Protein AF-A0A349F937-F1 (afdb_monomer)

Radius of gyration: 24.44 Å; Cα contacts (8 Å, |Δi|>4): 95; chains: 1; bounding box: 44×31×71 Å

Sequence (105 aa):
CKIEHASVRHTLSEDEHHDHDHHADDSHHHQAEHDENHHEHEQHSNHGEFTIEYHYQCADLAKLEQIDTQWFKLFSATEKIRINLLTDTKQTALELHQPQSKIAL

Foldseek 3Di:
DAWPDKDKDKPPDDPPPPDPDDDDDDDDDDDDDDDDDDPPPVPPVVVMDMDMDIDDDDPDCVPQFKDFACCCVVVVVDQKDWDFDDDPVDTDIDIDGPPDGMDGD

Mean predicted aligned error: 13.09 Å

Nearest PDB structures (foldseek):
  8ezw-assembly2_B  TM=8.230E-01  e=1.636E-03  Vibrio cholerae O1 biovar El Tor str. N16961
  8ezw-assembly4_D  TM=8.185E-01  e=1.434E-03  Vibrio cholerae O1 biovar El Tor str. N16961
  8ezw-assembly6_F  TM=8.227E-01  e=2.129E-03  Vibrio cholerae O1 biovar El Tor str. N16961
  7ahw-assembly1_AAA  TM=7.240E-01  e=4.132E-02  Pseudomonas aeruginosa PAO1
  7ylb-assembly4_L  TM=3.484E-01  e=6.186E+00  Homo sapiens

Solvent-accessible surface area (backbone atoms only — not comparable to full-atom values): 7412 Å² total; per-residue (Å²): 111,44,78,78,44,77,52,77,47,64,68,61,76,76,86,73,81,78,77,84,80,86,77,88,82,90,87,83,91,79,86,90,78,92,82,78,85,73,87,74,71,72,74,70,75,71,77,67,47,77,50,76,50,75,41,69,53,51,96,57,62,91,76,56,60,65,49,79,54,64,56,62,79,78,41,68,85,58,77,64,47,82,43,80,49,78,60,100,88,50,75,50,77,51,76,40,42,86,90,62,40,72,43,77,109

Secondary structure (DSSP, 8-state):
-EEEEEEEEE-SPP-----------------------------------EEEEEEEE-S-GGG--EEE--HHHH-TT---EEEEEE-SS-EEEEEE-TT--EEE-

pLDDT: mean 77.82, std 22.84, range [34.72, 98.0]

Structure (mmCIF, N/CA/C/O backbone):
data_AF-A0A349F937-F1
#
_entry.id   AF-A0A349F937-F1
#
loop_
_atom_site.group_PDB
_atom_site.id
_atom_site.type_symbol
_atom_site.label_atom_id
_atom_site.label_alt_id
_atom_site.label_comp_id
_atom_site.label_asym_id
_atom_site.label_entity_id
_atom_site.label_seq_id
_atom_site.pdbx_PDB_ins_code
_atom_site.Cartn_x
_atom_site.Cartn_y
_atom_site.Cartn_z
_atom_site.occupancy
_atom_site.B_iso_or_equiv
_atom_site.auth_seq_id
_atom_site.auth_comp_id
_atom_site.auth_asym_id
_atom_site.auth_atom_id
_atom_site.pdbx_PDB_model_num
ATOM 1 N N . CYS A 1 1 ? -10.140 -6.348 5.580 1.00 93.25 1 CYS A N 1
ATOM 2 C CA . CYS A 1 1 ? -10.615 -5.179 4.814 1.00 93.25 1 CYS A CA 1
ATOM 3 C C . CYS A 1 1 ? -11.139 -5.648 3.467 1.00 93.25 1 CYS A C 1
ATOM 5 O O . CYS A 1 1 ? -10.769 -6.738 3.044 1.00 93.25 1 CYS A O 1
ATOM 7 N N . LYS A 1 2 ? -12.013 -4.877 2.823 1.00 96.25 2 LYS A N 1
ATOM 8 C CA . LYS A 1 2 ? -12.531 -5.127 1.474 1.00 96.25 2 LYS A CA 1
ATOM 9 C C . LYS A 1 2 ? -12.190 -3.933 0.595 1.00 96.25 2 LYS A C 1
ATOM 11 O O . LYS A 1 2 ? -12.213 -2.813 1.087 1.00 96.25 2 LYS A O 1
ATOM 16 N N . ILE A 1 3 ? -11.851 -4.182 -0.661 1.00 96.25 3 ILE A N 1
ATOM 17 C CA . ILE A 1 3 ? -11.584 -3.111 -1.618 1.00 96.25 3 ILE A CA 1
ATOM 18 C C . ILE A 1 3 ? -12.908 -2.542 -2.133 1.00 96.25 3 ILE A C 1
ATOM 20 O O . ILE A 1 3 ? -13.803 -3.303 -2.497 1.00 96.25 3 ILE A O 1
ATOM 24 N N . GLU A 1 4 ? -13.031 -1.220 -2.131 1.00 97.88 4 GLU A N 1
ATOM 25 C CA . GLU A 1 4 ? -14.200 -0.496 -2.650 1.00 97.88 4 GLU A CA 1
ATOM 26 C C . GLU A 1 4 ? -13.869 0.279 -3.926 1.00 97.88 4 GLU A C 1
ATOM 28 O O . GLU A 1 4 ? -14.724 0.430 -4.796 1.00 97.88 4 GLU A O 1
ATOM 33 N N . HIS A 1 5 ? -12.617 0.723 -4.068 1.00 98.00 5 HIS A N 1
ATOM 34 C CA . HIS A 1 5 ? -12.124 1.401 -5.261 1.00 98.00 5 HIS A CA 1
ATOM 35 C C . HIS A 1 5 ? -10.729 0.902 -5.635 1.00 98.00 5 HIS A C 1
ATOM 37 O O . HIS A 1 5 ? -9.880 0.696 -4.764 1.00 98.00 5 HIS A O 1
ATOM 43 N N . ALA A 1 6 ? -10.508 0.747 -6.938 1.00 97.62 6 ALA A N 1
ATOM 44 C CA . ALA A 1 6 ? -9.206 0.514 -7.535 1.00 97.62 6 ALA A CA 1
ATOM 45 C C . ALA A 1 6 ? -9.134 1.266 -8.864 1.00 97.62 6 ALA A C 1
ATOM 47 O O . ALA A 1 6 ? -10.005 1.087 -9.719 1.00 97.62 6 ALA A O 1
ATOM 48 N N . SER A 1 7 ? -8.093 2.068 -9.055 1.00 97.56 7 SER A N 1
ATOM 49 C CA . SER A 1 7 ? -7.791 2.665 -10.352 1.00 97.56 7 SER A CA 1
ATOM 50 C C . SER A 1 7 ? -6.296 2.640 -10.632 1.00 97.56 7 SER A C 1
ATOM 52 O O . SER A 1 7 ? -5.466 2.600 -9.722 1.00 97.56 7 SER A O 1
ATOM 54 N N . VAL A 1 8 ? -5.963 2.607 -11.920 1.00 95.44 8 VAL A N 1
ATOM 55 C CA . VAL A 1 8 ? -4.588 2.592 -12.413 1.00 95.44 8 VAL A CA 1
ATOM 56 C C . VAL A 1 8 ? -4.478 3.624 -13.521 1.00 95.44 8 VAL A C 1
ATOM 58 O O . VAL A 1 8 ? -5.347 3.706 -14.388 1.00 95.44 8 VAL A O 1
ATOM 61 N N . ARG A 1 9 ? -3.410 4.414 -13.481 1.00 94.88 9 ARG A N 1
ATOM 62 C CA . ARG A 1 9 ? -3.006 5.338 -14.544 1.00 94.88 9 ARG A CA 1
ATOM 63 C C . ARG A 1 9 ? -1.522 5.144 -14.813 1.00 94.88 9 ARG A C 1
ATOM 65 O O . ARG A 1 9 ? -0.786 4.759 -13.905 1.00 94.88 9 ARG A O 1
ATOM 72 N N . HIS A 1 10 ? -1.083 5.413 -16.034 1.00 90.56 10 HIS A N 1
ATOM 73 C CA . HIS A 1 10 ? 0.324 5.304 -16.402 1.00 90.56 10 HIS A CA 1
ATOM 74 C C . HIS A 1 10 ? 0.750 6.415 -17.351 1.00 90.56 10 HIS A C 1
ATOM 76 O O . HIS A 1 10 ? -0.081 7.005 -18.036 1.00 90.56 10 HIS A O 1
ATOM 82 N N . THR A 1 11 ? 2.056 6.665 -17.400 1.00 88.50 11 THR A N 1
ATOM 83 C CA . THR A 1 11 ? 2.682 7.605 -18.343 1.00 88.50 11 THR A CA 1
ATOM 84 C C . THR A 1 11 ? 3.207 6.932 -19.611 1.00 88.50 11 THR A C 1
ATOM 86 O O . THR A 1 11 ? 3.812 7.598 -20.448 1.00 88.50 11 THR A O 1
ATOM 89 N N . LEU A 1 12 ? 3.004 5.617 -19.760 1.00 82.31 12 LEU A N 1
ATOM 90 C CA . LEU A 1 12 ? 3.332 4.914 -21.000 1.00 82.31 12 LEU A CA 1
ATOM 91 C C . LEU A 1 12 ? 2.490 5.507 -22.133 1.00 82.31 12 LEU A C 1
ATOM 93 O O . LEU A 1 12 ? 1.268 5.572 -21.992 1.00 82.31 12 LEU A O 1
ATOM 97 N N . SER A 1 13 ? 3.160 5.964 -23.192 1.00 69.88 13 SER A N 1
ATOM 98 C CA . SER A 1 13 ? 2.550 6.547 -24.385 1.00 69.88 13 SER A CA 1
ATOM 99 C C . SER A 1 13 ? 1.462 5.619 -24.920 1.00 69.88 13 SER A C 1
ATOM 101 O O . SER A 1 13 ? 1.690 4.417 -25.056 1.00 69.88 13 SER A O 1
ATOM 103 N N . GLU A 1 14 ? 0.291 6.163 -25.234 1.00 59.44 14 GLU A N 1
ATOM 104 C CA . GLU A 1 14 ? -0.633 5.492 -26.144 1.00 59.44 14 GLU A CA 1
ATOM 105 C C . GLU A 1 14 ? 0.005 5.583 -27.536 1.00 59.44 14 GLU A C 1
ATOM 107 O O . GLU A 1 14 ? 0.386 6.676 -27.954 1.00 59.44 14 GLU A O 1
ATOM 112 N N . ASP A 1 15 ? 0.216 4.449 -28.212 1.00 52.38 15 ASP A N 1
ATOM 113 C CA . ASP A 1 15 ? 0.684 4.426 -29.600 1.00 52.38 15 ASP A CA 1
ATOM 114 C C . ASP A 1 15 ? -0.330 5.193 -30.465 1.00 52.38 15 ASP A C 1
ATOM 116 O O . ASP A 1 15 ? -1.339 4.643 -30.915 1.00 52.38 15 ASP A O 1
ATOM 120 N N . GLU A 1 16 ? -0.090 6.486 -30.688 1.00 46.28 16 GLU A N 1
ATOM 121 C CA . GLU A 1 16 ? -0.747 7.210 -31.762 1.00 46.28 16 GLU A CA 1
ATOM 122 C C . GLU A 1 16 ? -0.259 6.583 -33.068 1.00 46.28 16 GLU A C 1
ATOM 124 O O . GLU A 1 16 ? 0.900 6.710 -33.464 1.00 46.28 16 GLU A O 1
ATOM 129 N N . HIS A 1 17 ? -1.152 5.837 -33.718 1.00 47.06 17 HIS A N 1
ATOM 130 C CA . HIS A 1 17 ? -0.989 5.372 -35.084 1.00 47.06 17 HIS A CA 1
ATOM 131 C C . HIS A 1 17 ? -0.699 6.577 -35.991 1.00 47.06 17 HIS A C 1
ATOM 133 O O . HIS A 1 17 ? -1.616 7.242 -36.470 1.00 47.06 17 HIS A O 1
ATOM 139 N N . HIS A 1 18 ? 0.580 6.866 -36.227 1.00 48.22 18 HIS A N 1
ATOM 140 C CA . HIS A 1 18 ? 1.000 7.794 -37.263 1.00 48.22 18 HIS A CA 1
ATOM 141 C C . HIS A 1 18 ? 0.690 7.162 -38.624 1.00 48.22 18 HIS A C 1
ATOM 143 O O . HIS A 1 18 ? 1.443 6.332 -39.135 1.00 48.22 18 HIS A O 1
ATOM 149 N N . ASP A 1 19 ? -0.457 7.540 -39.187 1.00 42.88 19 ASP A N 1
ATOM 150 C CA . ASP A 1 19 ? -0.785 7.356 -40.596 1.00 42.88 19 ASP A CA 1
ATOM 151 C C . ASP A 1 19 ? 0.351 7.958 -41.443 1.00 42.88 19 ASP A C 1
ATOM 153 O O . ASP A 1 19 ? 0.622 9.162 -41.405 1.00 42.88 19 ASP A O 1
ATOM 157 N N . HIS A 1 20 ? 1.060 7.102 -42.179 1.00 53.22 20 HIS A N 1
ATOM 158 C CA . HIS A 1 20 ? 2.053 7.509 -43.166 1.00 53.22 20 HIS A CA 1
ATOM 159 C C . HIS A 1 20 ? 1.337 8.090 -44.390 1.00 53.22 20 HIS A C 1
ATOM 161 O O . HIS A 1 20 ? 1.051 7.362 -45.343 1.00 53.22 20 HIS A O 1
ATOM 167 N N . ASP A 1 21 ? 1.075 9.397 -44.390 1.00 42.97 21 ASP A N 1
ATOM 168 C CA . ASP A 1 21 ? 0.644 10.083 -45.607 1.00 42.97 21 ASP A CA 1
ATOM 169 C C . ASP A 1 21 ? 1.864 10.441 -46.472 1.00 42.97 21 ASP A C 1
ATOM 171 O O . ASP A 1 21 ? 2.674 11.320 -46.162 1.00 42.97 21 ASP A O 1
ATOM 175 N N . HIS A 1 22 ? 2.028 9.678 -47.550 1.00 51.12 22 HIS A N 1
ATOM 176 C CA . HIS A 1 22 ? 3.006 9.914 -48.599 1.00 51.12 22 HIS A CA 1
ATOM 177 C C . HIS A 1 22 ? 2.540 11.067 -49.494 1.00 51.12 22 HIS A C 1
ATOM 179 O O . HIS A 1 22 ? 1.759 10.860 -50.423 1.00 51.12 22 HIS A O 1
ATOM 185 N N . HIS A 1 23 ? 3.132 12.248 -49.326 1.00 46.16 23 HIS A N 1
ATOM 186 C CA . HIS A 1 23 ? 3.114 13.268 -50.371 1.00 46.16 23 HIS A CA 1
ATOM 187 C C . HIS A 1 23 ? 4.527 13.574 -50.860 1.00 46.16 23 HIS A C 1
ATOM 189 O O . HIS A 1 23 ? 5.314 14.273 -50.228 1.00 46.16 23 HIS A O 1
ATOM 195 N N . ALA A 1 24 ? 4.824 12.981 -52.017 1.00 48.84 24 ALA A N 1
ATOM 196 C CA . ALA A 1 24 ? 5.892 13.386 -52.907 1.00 48.84 24 ALA A CA 1
ATOM 197 C C . ALA A 1 24 ? 5.559 14.758 -53.508 1.00 48.84 24 ALA A C 1
ATOM 199 O O . ALA A 1 24 ? 4.495 14.912 -54.106 1.00 48.84 24 ALA A O 1
ATOM 200 N N . ASP A 1 25 ? 6.485 15.707 -53.407 1.00 42.06 25 ASP A N 1
ATOM 201 C CA . ASP A 1 25 ? 6.657 16.725 -54.437 1.00 42.06 25 ASP A CA 1
ATOM 202 C C . ASP A 1 25 ? 8.143 17.056 -54.595 1.00 42.06 25 ASP A C 1
ATOM 204 O O . ASP A 1 25 ? 8.911 17.160 -53.638 1.00 42.06 25 ASP A O 1
ATOM 208 N N . ASP A 1 26 ? 8.522 17.103 -55.858 1.00 48.50 26 ASP A N 1
ATOM 209 C CA . ASP A 1 26 ? 9.852 17.158 -56.437 1.00 48.50 26 ASP A CA 1
ATOM 210 C C . ASP A 1 26 ? 10.273 18.625 -56.570 1.00 48.50 26 ASP A C 1
ATOM 212 O O . ASP A 1 26 ? 9.526 19.400 -57.163 1.00 48.50 26 ASP A O 1
ATOM 216 N N . SER A 1 27 ? 11.439 19.027 -56.042 1.00 43.38 27 SER A N 1
ATOM 217 C CA . SER A 1 27 ? 12.429 19.830 -56.792 1.00 43.38 27 SER A CA 1
ATOM 218 C C . SER A 1 27 ? 13.563 20.424 -55.935 1.00 43.38 27 SER A C 1
ATOM 220 O O . SER A 1 27 ? 13.366 20.935 -54.837 1.00 43.38 27 SER A O 1
ATOM 222 N N . HIS A 1 28 ? 14.748 20.432 -56.565 1.00 38.72 28 HIS A N 1
ATOM 223 C CA . HIS A 1 28 ? 15.991 21.175 -56.283 1.00 38.72 28 HIS A CA 1
ATOM 224 C C . HIS A 1 28 ? 17.181 20.408 -55.671 1.00 38.72 28 HIS A C 1
ATOM 226 O O . HIS A 1 28 ? 17.440 20.393 -54.473 1.00 38.72 28 HIS A O 1
ATOM 232 N N . HIS A 1 29 ? 17.993 19.876 -56.593 1.00 42.12 29 HIS A N 1
ATOM 233 C CA . HIS A 1 29 ? 19.415 19.570 -56.439 1.00 42.12 29 HIS A CA 1
ATOM 234 C C . HIS A 1 29 ? 20.238 20.781 -55.962 1.00 42.12 29 HIS A C 1
ATOM 236 O O . HIS A 1 29 ? 20.229 21.797 -56.650 1.00 42.12 29 HIS A O 1
ATOM 242 N N . HIS A 1 30 ? 21.081 20.602 -54.934 1.00 38.25 30 HIS A N 1
ATOM 243 C CA . HIS A 1 30 ? 22.459 21.116 -54.902 1.00 38.25 30 HIS A CA 1
ATOM 244 C C . HIS A 1 30 ? 23.383 20.202 -54.067 1.00 38.25 30 HIS A C 1
ATOM 246 O O . HIS A 1 30 ? 22.973 19.598 -53.085 1.00 38.25 30 HIS A O 1
ATOM 252 N N . GLN A 1 31 ? 24.613 20.087 -54.575 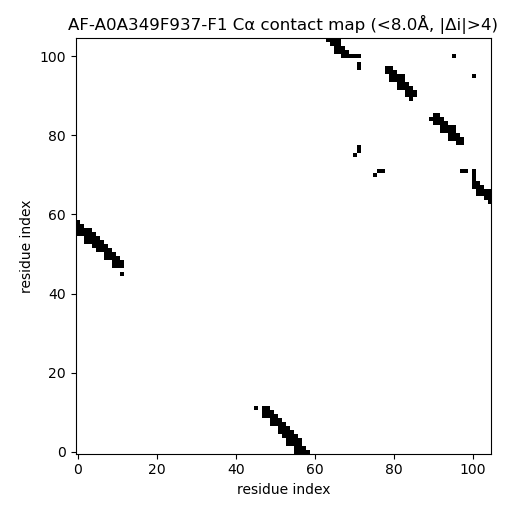1.00 38.25 31 GLN A N 1
ATOM 253 C CA . GLN A 1 31 ? 25.760 19.233 -54.246 1.00 38.25 31 GLN A CA 1
ATOM 254 C C . GLN A 1 31 ? 26.064 18.964 -52.754 1.00 38.25 31 GLN A C 1
ATOM 256 O O . GLN A 1 31 ? 25.893 19.823 -51.899 1.00 38.25 31 GLN A O 1
ATOM 261 N N . ALA A 1 32 ? 26.623 17.773 -52.524 1.00 45.00 32 ALA A N 1
ATOM 262 C CA . ALA A 1 32 ? 26.990 17.146 -51.259 1.00 45.00 32 ALA A CA 1
ATOM 263 C C . ALA A 1 32 ? 28.126 17.815 -50.468 1.00 45.00 32 ALA A C 1
ATOM 265 O O . ALA A 1 32 ? 29.155 18.146 -51.049 1.00 45.00 32 ALA A O 1
ATOM 266 N N . GLU A 1 33 ? 27.994 17.788 -49.138 1.00 34.72 3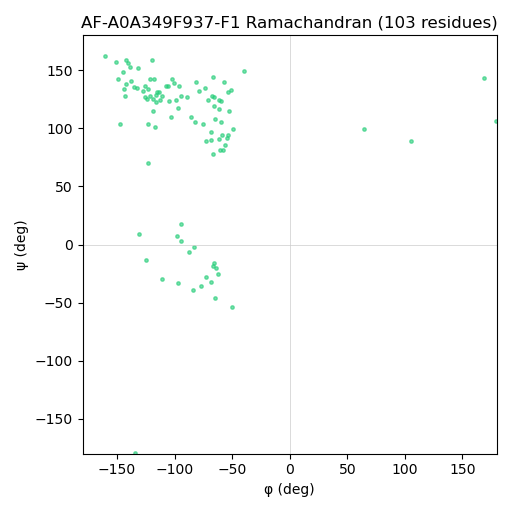3 GLU A N 1
ATOM 267 C CA . GLU A 1 33 ? 29.071 17.431 -48.207 1.00 34.72 33 GLU A CA 1
ATOM 268 C C . GLU A 1 33 ? 28.490 16.470 -47.154 1.00 34.72 33 GLU A C 1
ATOM 270 O O . GLU A 1 33 ? 27.355 16.636 -46.709 1.00 34.72 33 GLU A O 1
ATOM 275 N N . HIS A 1 34 ? 29.229 15.403 -46.845 1.00 43.50 34 HIS A N 1
ATOM 276 C CA . HIS A 1 34 ? 28.874 14.412 -45.833 1.00 43.50 34 HIS A CA 1
ATOM 277 C C . HIS A 1 34 ? 28.732 15.081 -44.460 1.00 43.50 34 HIS A C 1
ATOM 279 O O . HIS A 1 34 ? 29.719 15.613 -43.957 1.00 43.50 34 HIS A O 1
ATOM 285 N N . ASP A 1 35 ? 27.574 14.933 -43.816 1.00 36.66 35 ASP A N 1
ATOM 286 C CA . ASP A 1 35 ? 27.568 14.713 -42.372 1.00 36.66 35 ASP A CA 1
ATOM 287 C C . ASP A 1 35 ? 26.834 13.407 -42.082 1.00 36.66 35 ASP A C 1
ATOM 289 O O . ASP A 1 35 ? 25.624 13.238 -42.245 1.00 36.66 35 ASP A O 1
ATOM 293 N N . GLU A 1 36 ? 27.672 12.432 -41.796 1.00 41.94 36 GLU A N 1
ATOM 294 C CA . GLU A 1 36 ? 27.338 11.116 -41.327 1.00 41.94 36 GLU A CA 1
ATOM 295 C C . GLU A 1 36 ? 26.900 11.217 -39.867 1.00 41.94 36 GLU A C 1
ATOM 297 O O . GLU A 1 36 ? 27.618 11.771 -39.046 1.00 41.94 36 GLU A O 1
ATOM 302 N N . ASN A 1 37 ? 25.802 10.541 -39.533 1.00 39.97 37 ASN A N 1
ATOM 303 C CA . ASN A 1 37 ? 25.507 10.083 -38.178 1.00 39.97 37 ASN A CA 1
ATOM 304 C C . ASN A 1 37 ? 25.293 11.188 -37.131 1.00 39.97 37 ASN A C 1
ATOM 306 O O . ASN A 1 37 ? 26.203 11.622 -36.439 1.00 39.97 37 ASN A O 1
ATOM 310 N N . HIS A 1 38 ? 24.032 11.478 -36.853 1.00 40.56 38 HIS A N 1
ATOM 311 C CA . HIS A 1 38 ? 23.358 10.843 -35.723 1.00 40.56 38 HIS A CA 1
ATOM 312 C C . HIS A 1 38 ? 21.946 11.424 -35.675 1.00 40.56 38 HIS A C 1
ATOM 314 O O . HIS A 1 38 ? 21.726 12.544 -35.220 1.00 40.56 38 HIS A O 1
ATOM 320 N N . HIS A 1 39 ? 20.955 10.627 -36.079 1.00 42.81 39 HIS A N 1
ATOM 321 C CA . HIS A 1 39 ? 19.700 10.692 -35.349 1.00 42.81 39 HIS A CA 1
ATOM 322 C C . HIS A 1 39 ? 20.060 10.281 -33.923 1.00 42.81 39 HIS A C 1
ATOM 324 O O . HIS A 1 39 ? 20.087 9.096 -33.587 1.00 42.81 39 HIS A O 1
ATOM 330 N N . GLU A 1 40 ? 20.407 11.262 -33.092 1.00 41.19 40 GLU A N 1
ATOM 331 C CA . GLU A 1 40 ? 20.171 11.162 -31.668 1.00 41.19 40 GLU A CA 1
ATOM 332 C C . GLU A 1 40 ? 18.655 11.013 -31.541 1.00 41.19 40 GLU A C 1
ATOM 334 O O . GLU A 1 40 ? 17.903 11.951 -31.298 1.00 41.19 40 GLU A O 1
ATOM 339 N N . HIS A 1 41 ? 18.185 9.780 -31.740 1.00 45.56 41 HIS A N 1
ATOM 340 C CA . HIS A 1 41 ? 17.147 9.258 -30.890 1.00 45.56 41 HIS A CA 1
ATOM 341 C C . HIS A 1 41 ? 17.741 9.399 -29.497 1.00 45.56 41 HIS A C 1
ATOM 343 O O . HIS A 1 41 ? 18.416 8.490 -29.008 1.00 45.56 41 HIS A O 1
ATOM 349 N N . GLU A 1 42 ? 17.578 10.584 -28.901 1.00 40.38 42 GLU A N 1
ATOM 350 C CA . GLU A 1 42 ? 17.574 10.713 -27.467 1.00 40.38 42 GLU A CA 1
ATOM 351 C C . GLU A 1 42 ? 16.588 9.634 -27.045 1.00 40.38 42 GLU A C 1
ATOM 353 O O . GLU A 1 42 ? 15.372 9.752 -27.213 1.00 40.38 42 GLU A O 1
ATOM 358 N N . GLN A 1 43 ? 17.136 8.498 -26.623 1.00 46.28 43 GLN A N 1
ATOM 359 C CA . GLN A 1 43 ? 16.409 7.504 -25.881 1.00 46.28 43 GLN A CA 1
ATOM 360 C C . GLN A 1 43 ? 16.121 8.220 -24.572 1.00 46.28 43 GLN A C 1
ATOM 362 O O . GLN A 1 43 ? 16.814 8.034 -23.573 1.00 46.28 43 GLN A O 1
ATOM 367 N N . HIS A 1 44 ? 15.121 9.104 -24.602 1.00 50.34 44 HIS A N 1
ATOM 368 C CA . HIS A 1 44 ? 14.317 9.414 -23.448 1.00 50.34 44 HIS A CA 1
ATOM 369 C C . HIS A 1 44 ? 13.826 8.041 -23.033 1.00 50.34 44 HIS A C 1
ATOM 371 O O . HIS A 1 44 ? 12.862 7.509 -23.579 1.00 50.34 44 HIS A O 1
ATOM 377 N N . SER A 1 45 ? 14.597 7.408 -22.149 1.00 50.16 45 SER A N 1
ATOM 378 C CA . SER A 1 45 ? 14.157 6.318 -21.309 1.00 50.16 45 SER A CA 1
ATOM 379 C C . SER A 1 45 ? 13.002 6.923 -20.538 1.00 50.16 45 SER A C 1
ATOM 381 O O . SER A 1 45 ? 13.180 7.482 -19.457 1.00 50.16 45 SER A O 1
ATOM 383 N N . ASN A 1 46 ? 11.839 6.954 -21.185 1.00 56.78 46 ASN A N 1
ATOM 384 C CA . ASN A 1 46 ? 10.617 7.485 -20.643 1.00 56.78 46 ASN A CA 1
ATOM 385 C C . ASN A 1 46 ? 10.274 6.485 -19.554 1.00 56.78 46 ASN A C 1
ATOM 387 O O . ASN A 1 46 ? 9.730 5.414 -19.827 1.00 56.78 46 ASN A O 1
ATOM 391 N N . HIS A 1 47 ? 10.768 6.750 -18.346 1.00 68.19 47 HIS A N 1
ATOM 392 C CA . HIS A 1 47 ? 10.538 5.888 -17.209 1.00 68.19 47 HIS A CA 1
ATOM 393 C C . HIS A 1 47 ? 9.027 5.836 -17.032 1.00 68.19 47 HIS A C 1
ATOM 395 O O . HIS A 1 47 ? 8.400 6.812 -16.623 1.00 68.19 47 HIS A O 1
ATOM 401 N N . GLY A 1 48 ? 8.443 4.706 -17.428 1.00 79.31 48 GLY A N 1
ATOM 402 C CA . GLY A 1 48 ? 7.026 4.465 -17.262 1.00 79.31 48 GLY A CA 1
ATOM 403 C C . GLY A 1 48 ? 6.715 4.484 -15.779 1.00 79.31 48 GLY A C 1
ATOM 404 O O . GLY A 1 48 ? 7.215 3.649 -15.025 1.00 79.31 48 GLY A O 1
ATOM 405 N N . GLU A 1 49 ? 5.905 5.444 -15.359 1.00 88.06 49 GLU A N 1
ATOM 406 C CA . GLU A 1 49 ? 5.384 5.497 -14.006 1.00 88.06 49 GLU A CA 1
ATOM 407 C C . GLU A 1 49 ? 3.957 4.965 -14.015 1.00 88.06 49 GLU A C 1
ATOM 409 O O . GLU A 1 49 ? 3.161 5.267 -14.907 1.00 88.06 49 GLU A O 1
ATOM 414 N N . PHE A 1 50 ? 3.639 4.174 -12.995 1.00 91.19 50 PHE A N 1
ATOM 415 C CA . PHE A 1 50 ? 2.288 3.720 -12.713 1.00 91.19 50 PHE A CA 1
ATOM 416 C C . PHE A 1 50 ? 1.819 4.386 -11.429 1.00 91.19 50 PHE A C 1
ATOM 418 O O . PHE A 1 50 ? 2.476 4.295 -10.394 1.00 91.19 50 PHE A O 1
ATOM 425 N N . THR A 1 51 ? 0.653 5.016 -11.489 1.00 94.62 51 THR A N 1
ATOM 426 C CA . THR A 1 51 ? -0.061 5.497 -10.309 1.00 94.62 51 THR A CA 1
ATOM 427 C C . THR A 1 51 ? -1.226 4.563 -10.042 1.00 94.62 51 THR A C 1
ATOM 429 O O . THR A 1 51 ? -2.067 4.342 -10.914 1.00 94.62 51 THR A O 1
ATOM 432 N N . ILE A 1 52 ? -1.266 4.010 -8.833 1.00 95.25 52 ILE A N 1
ATOM 433 C CA . ILE A 1 52 ? -2.299 3.073 -8.397 1.00 95.25 52 ILE A CA 1
ATOM 434 C C . ILE A 1 52 ? -2.979 3.656 -7.166 1.00 95.25 52 ILE A C 1
ATOM 436 O O . ILE A 1 52 ? -2.307 3.998 -6.193 1.00 95.25 52 ILE A O 1
ATOM 440 N N . GLU A 1 53 ? -4.304 3.732 -7.201 1.00 97.56 53 GLU A N 1
ATOM 441 C CA . GLU A 1 53 ? -5.121 4.200 -6.085 1.00 97.56 53 GLU A CA 1
ATOM 442 C C . GLU A 1 53 ? -6.023 3.069 -5.594 1.00 97.56 53 GLU A C 1
ATOM 444 O O . GLU A 1 53 ? -6.742 2.446 -6.379 1.00 97.56 53 GLU A O 1
ATOM 449 N N . TYR A 1 54 ? -5.990 2.811 -4.285 1.00 97.12 54 TYR A N 1
ATOM 450 C CA . TYR A 1 54 ? -6.832 1.816 -3.634 1.00 97.12 54 TYR A CA 1
ATOM 451 C C . TYR A 1 54 ? -7.573 2.419 -2.448 1.00 97.12 54 TYR A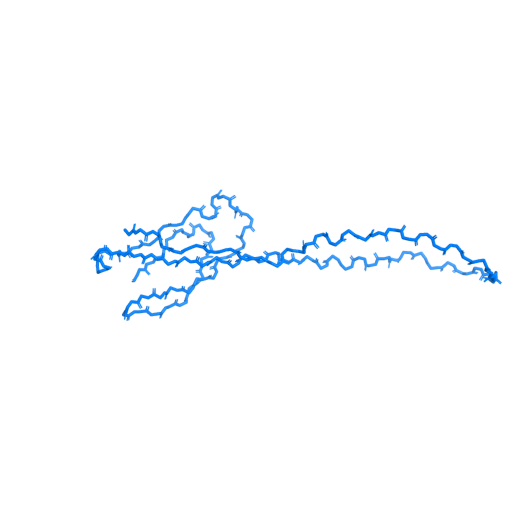 C 1
ATOM 453 O O . TYR A 1 54 ? -6.948 2.995 -1.559 1.00 97.12 54 TYR A O 1
ATOM 461 N N . HIS A 1 55 ? -8.883 2.178 -2.374 1.00 97.31 55 HIS A N 1
ATOM 462 C CA . HIS A 1 55 ? -9.676 2.449 -1.174 1.00 97.31 55 HIS A CA 1
ATOM 463 C C . HIS A 1 55 ? -10.154 1.139 -0.561 1.00 97.31 55 HIS A C 1
ATOM 465 O O . HIS A 1 55 ? -10.809 0.326 -1.220 1.00 97.31 55 HIS A O 1
ATOM 471 N N . TYR A 1 56 ? -9.822 0.945 0.713 1.00 95.94 56 TYR A N 1
ATOM 472 C CA . TYR A 1 56 ? -10.208 -0.227 1.482 1.00 95.94 56 TYR A CA 1
ATOM 473 C C . TYR A 1 56 ? -11.145 0.162 2.618 1.00 95.94 56 TYR A C 1
ATOM 475 O O . TYR A 1 56 ? -10.813 1.013 3.437 1.00 95.94 56 TYR A O 1
ATOM 483 N N . GLN A 1 57 ? -12.252 -0.563 2.736 1.00 95.56 57 GLN A N 1
ATOM 484 C CA . GLN A 1 57 ? -13.120 -0.517 3.901 1.00 95.56 57 GLN A CA 1
ATOM 485 C C . GLN A 1 57 ? -12.778 -1.669 4.848 1.00 95.56 57 GLN A C 1
ATOM 487 O O . GLN A 1 57 ? -12.889 -2.859 4.522 1.00 95.56 57 GLN A O 1
ATOM 492 N N . CYS A 1 58 ? -12.341 -1.331 6.055 1.00 93.88 58 CYS A N 1
ATOM 493 C CA . CYS A 1 58 ? -12.090 -2.285 7.130 1.00 93.88 58 CYS A CA 1
ATOM 494 C C . CYS A 1 58 ? -13.254 -2.248 8.128 1.00 93.88 58 CYS A C 1
ATOM 496 O O . CYS A 1 58 ? -13.799 -1.186 8.405 1.00 93.88 58 CYS A O 1
ATOM 498 N N . ALA A 1 59 ? -13.644 -3.404 8.676 1.00 95.00 59 ALA A N 1
ATOM 499 C CA . ALA A 1 59 ? -14.648 -3.447 9.745 1.00 95.00 59 ALA A CA 1
ATOM 500 C C . ALA A 1 59 ? -14.114 -2.837 11.054 1.00 95.00 59 ALA A C 1
ATOM 502 O O . ALA A 1 59 ? -14.872 -2.263 11.824 1.00 95.00 59 ALA A O 1
ATOM 503 N N . ASP A 1 60 ? -12.808 -2.978 11.287 1.00 93.25 60 ASP A N 1
ATOM 504 C CA . ASP A 1 60 ? -12.084 -2.412 12.420 1.00 93.25 60 ASP A CA 1
ATOM 505 C C . ASP A 1 60 ? -10.668 -2.073 11.942 1.00 93.25 60 ASP A C 1
ATOM 507 O O . ASP A 1 60 ? -9.861 -2.974 11.695 1.00 93.25 60 ASP A O 1
ATOM 511 N N . LEU A 1 61 ? -10.406 -0.785 11.711 1.00 92.00 61 LEU A N 1
ATOM 512 C CA . LEU A 1 61 ? -9.125 -0.321 11.182 1.00 92.00 61 LEU A CA 1
ATOM 513 C C . LEU A 1 61 ? -8.009 -0.403 12.230 1.00 92.00 61 LEU A C 1
ATOM 515 O O . LEU A 1 61 ? -6.865 -0.647 11.865 1.00 92.00 61 LEU A O 1
ATOM 519 N N . ALA A 1 62 ? -8.339 -0.310 13.523 1.00 91.06 62 ALA A N 1
ATOM 520 C CA . ALA A 1 62 ? -7.361 -0.372 14.609 1.00 91.06 62 ALA A CA 1
ATOM 521 C C . ALA A 1 62 ? -6.672 -1.745 14.722 1.00 91.06 62 ALA A C 1
ATOM 523 O O . ALA A 1 62 ? -5.634 -1.865 15.366 1.00 91.06 62 ALA A O 1
ATOM 524 N N . LYS A 1 63 ? -7.235 -2.784 14.089 1.00 93.25 63 LYS A N 1
ATOM 525 C CA . LYS A 1 63 ? -6.631 -4.122 13.984 1.00 93.25 63 LYS A CA 1
ATOM 526 C C . LYS A 1 63 ? -5.699 -4.298 12.781 1.00 93.25 63 LYS A C 1
ATOM 528 O O . LYS A 1 63 ? -5.122 -5.373 12.625 1.00 93.25 63 LYS A O 1
ATOM 533 N N . LEU A 1 64 ? -5.602 -3.316 11.885 1.00 92.12 64 LEU A N 1
ATOM 534 C CA . LEU A 1 64 ? -4.719 -3.393 10.727 1.00 92.12 64 LEU A CA 1
ATOM 535 C C . LEU A 1 64 ? -3.323 -2.907 11.132 1.00 92.12 64 LEU A C 1
ATOM 537 O O . 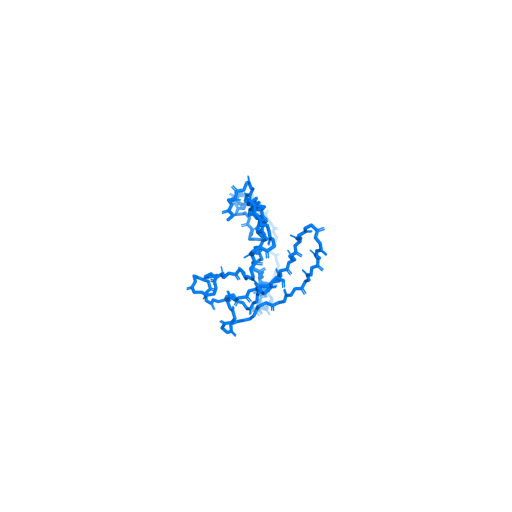LEU A 1 64 ? -3.117 -1.726 11.375 1.00 92.12 64 LEU A O 1
ATOM 541 N N . GLU A 1 65 ? -2.365 -3.826 11.209 1.00 92.25 65 GLU A N 1
ATOM 542 C CA . GLU A 1 65 ? -0.997 -3.513 11.654 1.00 92.25 65 GLU A CA 1
ATOM 543 C C . GLU A 1 65 ? -0.034 -3.272 10.482 1.00 92.25 65 GLU A C 1
ATOM 545 O O . GLU A 1 65 ? 0.900 -2.475 10.578 1.00 92.25 65 GLU A O 1
ATOM 550 N N . GLN A 1 66 ? -0.250 -3.968 9.362 1.00 94.00 66 GLN A N 1
ATOM 551 C CA . GLN A 1 66 ? 0.607 -3.880 8.184 1.00 94.00 66 GLN A CA 1
ATOM 552 C C . GLN A 1 66 ? -0.158 -4.145 6.882 1.00 94.00 66 GLN A C 1
ATOM 554 O O . GLN A 1 66 ? -1.178 -4.836 6.865 1.00 94.00 66 GLN A O 1
ATOM 559 N N . ILE A 1 67 ? 0.389 -3.634 5.779 1.00 94.25 67 ILE A N 1
ATOM 560 C CA . ILE A 1 67 ? 0.014 -3.982 4.407 1.00 94.25 67 ILE A CA 1
ATOM 561 C C . ILE A 1 67 ? 1.221 -4.647 3.747 1.00 94.25 67 ILE A C 1
ATOM 563 O O . ILE A 1 67 ? 2.300 -4.056 3.668 1.00 94.25 67 ILE A O 1
ATOM 567 N N . ASP A 1 68 ? 1.035 -5.872 3.260 1.00 94.88 68 ASP A N 1
ATOM 568 C CA . ASP A 1 68 ? 2.039 -6.591 2.480 1.00 94.88 68 ASP A CA 1
ATOM 569 C C . ASP A 1 68 ? 1.772 -6.409 0.979 1.00 94.88 68 ASP A C 1
ATOM 571 O O . ASP A 1 68 ? 0.640 -6.537 0.508 1.00 94.88 68 ASP A O 1
ATOM 575 N N . THR A 1 69 ? 2.824 -6.158 0.203 1.00 93.94 69 THR A N 1
ATOM 576 C CA . THR A 1 69 ? 2.762 -6.061 -1.258 1.00 93.94 69 THR A CA 1
ATOM 577 C C . THR A 1 69 ? 3.622 -7.128 -1.924 1.00 93.94 69 THR A C 1
ATOM 579 O O . THR A 1 69 ? 4.723 -7.453 -1.480 1.00 93.94 69 THR A O 1
ATOM 582 N N . GLN A 1 70 ? 3.128 -7.666 -3.038 1.00 94.06 70 GLN A N 1
ATOM 583 C CA . GLN A 1 70 ? 3.883 -8.577 -3.902 1.00 94.06 70 GLN A CA 1
ATOM 584 C C . GLN A 1 70 ? 4.514 -7.858 -5.101 1.00 94.06 70 GLN A C 1
ATOM 586 O O . GLN A 1 70 ? 5.082 -8.519 -5.967 1.00 94.06 70 GLN A O 1
ATOM 591 N N . TRP A 1 71 ? 4.439 -6.522 -5.151 1.00 93.75 71 TRP A N 1
ATOM 592 C CA . TRP A 1 71 ? 4.818 -5.725 -6.319 1.00 93.75 71 TRP A CA 1
ATOM 593 C C . TRP A 1 71 ? 6.202 -6.074 -6.860 1.00 93.75 71 TRP A C 1
ATOM 595 O O . TRP A 1 71 ? 6.325 -6.467 -8.010 1.00 93.75 71 TRP A O 1
ATOM 605 N N . PHE A 1 72 ? 7.234 -6.049 -6.016 1.00 94.25 72 PHE A N 1
ATOM 606 C CA . PHE A 1 72 ? 8.603 -6.340 -6.447 1.00 94.25 72 PHE A CA 1
ATOM 607 C C . PHE A 1 72 ? 8.846 -7.786 -6.891 1.00 94.25 72 PHE A C 1
ATOM 609 O O . PHE A 1 72 ? 9.839 -8.042 -7.565 1.00 94.25 72 PHE A O 1
ATOM 616 N N . LYS A 1 73 ? 7.972 -8.732 -6.522 1.00 93.25 73 LYS A N 1
ATOM 617 C CA . LYS A 1 73 ? 8.041 -10.107 -7.039 1.00 93.25 73 LYS A CA 1
ATOM 618 C C . LYS A 1 73 ? 7.499 -10.190 -8.465 1.00 93.25 73 LYS A C 1
ATOM 620 O O . LYS A 1 73 ? 8.001 -10.981 -9.250 1.00 93.25 73 LYS A O 1
ATOM 625 N N . LEU A 1 74 ? 6.472 -9.397 -8.771 1.00 93.38 74 LEU A N 1
ATOM 626 C CA . LEU A 1 74 ? 5.825 -9.353 -10.084 1.00 93.38 74 LEU A CA 1
ATOM 627 C C . LEU A 1 74 ? 6.568 -8.425 -11.056 1.00 93.38 74 LEU A C 1
ATOM 629 O O . LEU A 1 74 ? 6.733 -8.756 -12.223 1.00 93.38 74 LEU A O 1
ATOM 633 N N . PHE A 1 75 ? 7.055 -7.291 -10.557 1.00 91.75 75 PHE A N 1
ATOM 634 C CA . PHE A 1 75 ? 7.729 -6.237 -11.309 1.00 91.75 75 PHE A CA 1
ATOM 635 C C . PHE A 1 75 ? 9.121 -5.994 -10.726 1.00 91.75 75 PHE A C 1
ATOM 637 O O . PHE A 1 75 ? 9.390 -4.969 -10.093 1.00 91.75 75 PHE A O 1
ATOM 644 N N . SER A 1 76 ? 10.017 -6.961 -10.922 1.00 92.44 76 SER A N 1
ATOM 645 C CA . SER A 1 76 ? 11.355 -6.961 -10.320 1.00 92.44 76 SER A CA 1
ATOM 646 C C . SER A 1 76 ? 12.258 -5.819 -10.786 1.00 92.44 76 SER A C 1
ATOM 648 O O . SER A 1 76 ? 13.213 -5.503 -10.087 1.00 92.44 76 SER A O 1
ATOM 650 N N . ALA A 1 77 ? 11.956 -5.206 -11.933 1.00 90.88 77 ALA A N 1
ATOM 651 C CA . ALA A 1 77 ? 12.671 -4.046 -12.465 1.00 90.88 77 ALA A CA 1
ATOM 652 C C . ALA A 1 77 ? 12.208 -2.704 -11.864 1.00 90.88 77 ALA A C 1
ATOM 654 O O . ALA A 1 77 ? 12.757 -1.662 -12.208 1.00 90.88 77 ALA A O 1
ATOM 655 N N . THR A 1 78 ? 11.199 -2.704 -10.983 1.00 92.38 78 THR A N 1
ATOM 656 C CA . THR A 1 78 ? 10.755 -1.478 -10.306 1.00 92.38 78 THR A CA 1
ATOM 657 C C . THR A 1 78 ? 11.861 -0.979 -9.382 1.00 92.38 78 THR A C 1
ATOM 659 O O . THR A 1 78 ? 12.214 -1.664 -8.425 1.00 92.38 78 THR A O 1
ATOM 662 N N . GLU A 1 79 ? 12.361 0.231 -9.625 1.00 92.00 79 GLU A N 1
ATOM 663 C CA . GLU A 1 79 ? 13.406 0.849 -8.800 1.00 92.00 79 GLU A CA 1
ATOM 664 C C . GLU A 1 79 ? 12.915 1.134 -7.372 1.00 92.00 79 GLU A C 1
ATOM 666 O O . GLU A 1 79 ? 13.591 0.826 -6.385 1.00 92.00 79 GLU A O 1
ATOM 671 N N . LYS A 1 80 ? 11.716 1.714 -7.261 1.00 94.06 80 LYS A N 1
ATOM 672 C CA . LYS A 1 80 ? 11.074 2.045 -5.989 1.00 94.06 80 LYS A CA 1
ATOM 673 C C . LYS A 1 80 ? 9.574 2.252 -6.124 1.00 94.06 80 LYS A C 1
ATOM 675 O O . LYS A 1 80 ? 9.072 2.516 -7.212 1.00 94.06 80 LYS A O 1
ATOM 680 N N . ILE A 1 81 ? 8.871 2.186 -4.997 1.00 95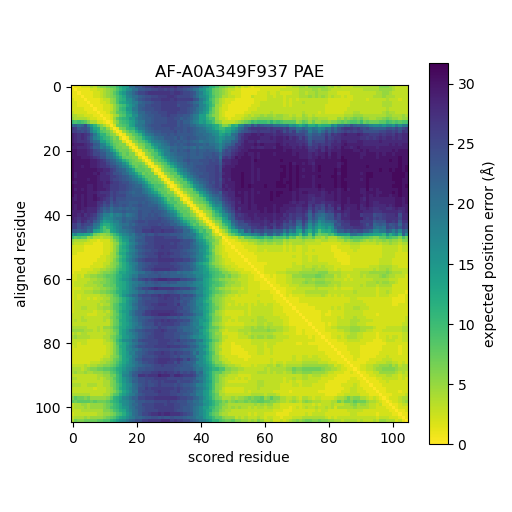.56 81 ILE A N 1
ATOM 681 C CA . ILE A 1 81 ? 7.447 2.518 -4.891 1.00 95.56 81 ILE A CA 1
ATOM 682 C C . ILE A 1 81 ? 7.311 3.683 -3.920 1.00 95.56 81 ILE A C 1
ATOM 684 O O . ILE A 1 81 ? 7.752 3.580 -2.777 1.00 95.56 81 ILE A O 1
ATOM 688 N N . ARG A 1 82 ? 6.672 4.769 -4.357 1.00 96.12 82 ARG A N 1
ATOM 689 C CA . ARG A 1 82 ? 6.275 5.872 -3.477 1.00 96.12 82 ARG A CA 1
ATOM 690 C C . ARG A 1 82 ? 4.846 5.650 -3.025 1.00 96.12 82 ARG A C 1
ATOM 692 O O . ARG A 1 82 ? 3.966 5.429 -3.850 1.00 96.12 82 ARG A O 1
ATOM 699 N N . ILE A 1 83 ? 4.622 5.688 -1.721 1.00 96.44 83 ILE A N 1
ATOM 700 C CA . ILE A 1 83 ? 3.341 5.335 -1.118 1.00 96.44 83 ILE A CA 1
ATOM 701 C C . ILE A 1 83 ? 2.866 6.509 -0.288 1.00 96.44 83 ILE A C 1
ATOM 703 O O . ILE A 1 83 ? 3.566 6.943 0.622 1.00 96.44 83 ILE A O 1
ATOM 707 N N . ASN A 1 84 ? 1.650 6.964 -0.572 1.00 97.25 84 ASN A N 1
ATOM 708 C CA . ASN A 1 84 ? 0.890 7.838 0.308 1.00 97.25 84 ASN A CA 1
ATOM 709 C C . ASN A 1 84 ? -0.175 6.986 1.000 1.00 97.25 84 ASN A C 1
ATOM 711 O O . ASN A 1 84 ? -1.112 6.517 0.358 1.00 97.25 84 ASN A O 1
ATOM 715 N N . LEU A 1 85 ? -0.007 6.751 2.298 1.00 95.56 85 LEU A N 1
ATOM 716 C CA . LEU A 1 85 ? -0.949 6.003 3.122 1.00 95.56 85 LEU A CA 1
ATOM 717 C C . LEU A 1 85 ? -1.829 6.986 3.891 1.00 95.56 85 LEU A C 1
ATOM 719 O O . LEU A 1 85 ? -1.318 7.827 4.632 1.00 95.56 85 LEU A O 1
ATOM 723 N N . LEU A 1 86 ? -3.144 6.851 3.727 1.00 95.31 86 LEU A N 1
ATOM 724 C CA . LEU A 1 86 ? -4.149 7.653 4.411 1.00 95.31 86 LEU A CA 1
ATOM 725 C C . LEU A 1 86 ? -5.110 6.736 5.171 1.00 95.31 86 LEU A C 1
ATOM 727 O O . LEU A 1 86 ? -5.589 5.735 4.642 1.00 95.31 86 LEU A O 1
ATOM 731 N N . THR A 1 87 ? -5.380 7.101 6.416 1.00 93.25 87 THR A N 1
ATOM 732 C CA . THR A 1 87 ? -6.343 6.466 7.323 1.00 93.25 87 THR A CA 1
ATOM 733 C C . THR A 1 87 ? -7.180 7.555 7.997 1.00 93.25 87 THR A C 1
ATOM 735 O O . THR A 1 87 ? -6.978 8.744 7.749 1.00 93.25 87 THR A O 1
ATOM 738 N N . ASP A 1 88 ? -8.105 7.170 8.870 1.00 90.25 88 ASP A N 1
ATOM 739 C CA . ASP A 1 88 ? -8.892 8.104 9.683 1.00 90.25 88 ASP A CA 1
ATOM 740 C C . ASP A 1 88 ? -8.046 8.948 10.656 1.00 90.25 88 ASP A C 1
ATOM 742 O O . ASP A 1 88 ? -8.446 10.046 11.040 1.00 90.25 88 ASP A O 1
ATOM 746 N N . THR A 1 89 ? -6.878 8.441 11.049 1.00 89.94 89 THR A N 1
ATOM 747 C CA . THR A 1 89 ? -6.058 8.990 12.139 1.00 89.94 89 THR A CA 1
ATOM 748 C C . THR A 1 89 ? -4.622 9.319 11.730 1.00 89.94 89 THR A C 1
ATOM 750 O O . THR A 1 89 ? -3.924 10.026 12.459 1.00 89.94 89 THR A O 1
ATOM 753 N N . LYS A 1 90 ? -4.163 8.847 10.566 1.00 89.94 90 LYS A N 1
ATOM 754 C CA . LYS A 1 90 ? -2.779 8.987 10.092 1.00 89.94 90 LYS A CA 1
ATOM 755 C C . LYS A 1 90 ? -2.718 9.234 8.588 1.00 89.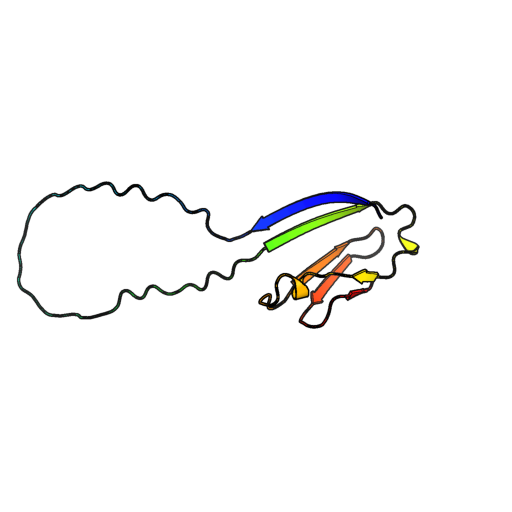94 90 LYS A C 1
ATOM 757 O O . LYS A 1 90 ? -3.378 8.546 7.810 1.00 89.94 90 LYS A O 1
ATOM 762 N N . GLN A 1 91 ? -1.835 10.147 8.191 1.00 95.44 91 GLN A N 1
ATOM 763 C CA . GLN A 1 91 ? -1.376 10.326 6.816 1.00 95.44 91 GLN A CA 1
ATOM 764 C C . GLN A 1 91 ? 0.152 10.268 6.801 1.00 95.44 91 GLN A C 1
ATOM 766 O O . GLN A 1 91 ? 0.811 10.974 7.564 1.00 95.44 91 GLN A O 1
ATOM 771 N N . THR A 1 92 ? 0.729 9.416 5.958 1.00 94.81 92 THR A N 1
ATOM 772 C CA . THR A 1 92 ? 2.184 9.268 5.859 1.00 94.81 92 THR A CA 1
ATOM 773 C C . THR A 1 92 ? 2.625 8.986 4.429 1.00 94.81 92 THR A C 1
ATOM 775 O O . THR A 1 92 ? 1.896 8.363 3.658 1.00 94.81 92 THR A O 1
ATOM 778 N N . ALA A 1 93 ? 3.821 9.458 4.088 1.00 96.56 93 ALA A N 1
ATOM 779 C CA . ALA A 1 93 ? 4.490 9.166 2.832 1.00 96.56 93 ALA A CA 1
ATOM 780 C C . ALA A 1 93 ? 5.742 8.332 3.119 1.00 96.56 93 ALA A C 1
ATOM 782 O O . ALA A 1 93 ? 6.536 8.690 3.992 1.00 96.56 93 ALA A O 1
ATOM 783 N N . LEU A 1 94 ? 5.920 7.231 2.394 1.00 96.06 94 LEU A N 1
ATOM 784 C CA . LEU A 1 94 ? 7.105 6.382 2.493 1.00 96.06 94 LEU A CA 1
ATOM 785 C C . LEU A 1 94 ? 7.540 5.875 1.117 1.00 96.06 94 LEU A C 1
ATOM 787 O O . LEU A 1 94 ? 6.733 5.774 0.192 1.00 96.06 94 LEU A O 1
ATOM 791 N N . GLU A 1 95 ? 8.818 5.531 0.998 1.00 96.50 95 GLU A N 1
ATOM 792 C CA . GLU A 1 95 ? 9.356 4.831 -0.167 1.00 96.50 95 GLU A CA 1
ATOM 793 C C . GLU A 1 95 ? 9.674 3.380 0.214 1.00 96.50 95 GLU A C 1
ATOM 795 O O . GLU A 1 95 ? 10.227 3.112 1.284 1.00 96.50 95 GLU A O 1
ATOM 800 N N . LEU A 1 96 ? 9.313 2.437 -0.656 1.00 96.12 96 LEU A N 1
ATOM 801 C CA . LEU A 1 96 ? 9.790 1.060 -0.585 1.00 96.12 96 LEU A CA 1
ATOM 802 C C . LEU A 1 96 ? 10.821 0.826 -1.681 1.00 96.12 96 LEU A C 1
ATOM 804 O O . LEU A 1 96 ? 10.589 1.176 -2.839 1.00 96.12 96 LEU A O 1
ATOM 808 N N . HIS A 1 97 ? 11.905 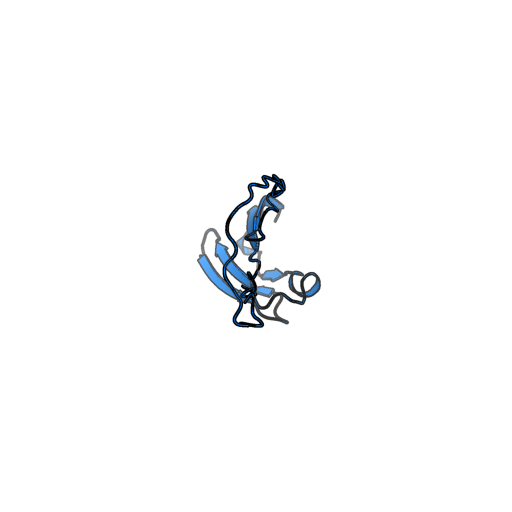0.151 -1.316 1.00 95.44 97 HIS A N 1
ATOM 809 C CA . HIS A 1 97 ? 12.888 -0.412 -2.236 1.00 95.44 97 HIS A CA 1
ATOM 810 C C . HIS A 1 97 ? 12.954 -1.924 -2.043 1.00 95.44 97 HIS A C 1
ATOM 812 O O . HIS A 1 97 ? 12.611 -2.435 -0.977 1.00 95.44 97 HIS A O 1
ATOM 818 N N . GLN A 1 98 ? 13.434 -2.669 -3.036 1.00 91.06 98 GLN A N 1
ATOM 819 C CA . GLN A 1 98 ? 13.712 -4.090 -2.828 1.00 91.06 98 GLN A CA 1
ATOM 820 C C . GLN A 1 98 ? 14.706 -4.293 -1.664 1.00 91.06 98 GLN A C 1
ATOM 822 O O . GLN A 1 98 ? 15.670 -3.536 -1.553 1.00 91.06 98 GLN A O 1
ATOM 827 N N . PRO A 1 99 ? 14.516 -5.307 -0.793 1.00 91.06 99 PRO A N 1
ATOM 828 C CA . PRO A 1 99 ? 13.473 -6.343 -0.799 1.00 91.06 99 PRO A CA 1
ATOM 829 C C . PRO A 1 99 ? 12.243 -6.008 0.078 1.00 91.06 99 PRO A C 1
ATOM 831 O O . PRO A 1 99 ? 11.491 -6.906 0.468 1.00 91.06 99 PRO A O 1
ATOM 834 N N . GLN A 1 100 ? 12.040 -4.742 0.448 1.00 91.88 100 GLN A N 1
ATOM 835 C CA . GLN A 1 100 ? 10.956 -4.324 1.334 1.00 91.88 100 GLN A CA 1
ATOM 836 C C . GLN A 1 100 ? 9.596 -4.558 0.670 1.00 91.88 100 GLN A C 1
ATOM 838 O O . GLN A 1 100 ? 9.325 -4.111 -0.439 1.00 91.88 100 GLN A O 1
ATOM 843 N N . SER A 1 101 ? 8.721 -5.263 1.378 1.00 93.38 101 SER A N 1
ATOM 844 C CA . SER A 1 101 ? 7.380 -5.632 0.904 1.00 93.38 101 SER A CA 1
ATOM 845 C C . SER A 1 101 ? 6.294 -5.303 1.923 1.00 93.38 101 SER A C 1
ATOM 847 O O . SER A 1 101 ? 5.152 -5.713 1.750 1.00 93.38 101 SER A O 1
ATOM 849 N N . LYS A 1 102 ? 6.644 -4.572 2.986 1.00 94.94 102 LYS A N 1
ATOM 850 C CA . LYS A 1 102 ? 5.777 -4.309 4.132 1.00 94.94 102 LYS A CA 1
ATOM 851 C C . LYS A 1 102 ? 5.649 -2.820 4.387 1.00 94.94 102 LYS A C 1
ATOM 853 O O . LYS A 1 102 ? 6.652 -2.111 4.403 1.00 94.94 102 LYS A O 1
ATOM 858 N N . ILE A 1 103 ? 4.424 -2.389 4.645 1.00 94.06 103 ILE A N 1
ATOM 859 C CA . ILE A 1 103 ? 4.068 -1.024 5.020 1.00 94.06 103 ILE A CA 1
ATOM 860 C C . ILE A 1 103 ? 3.439 -1.112 6.407 1.00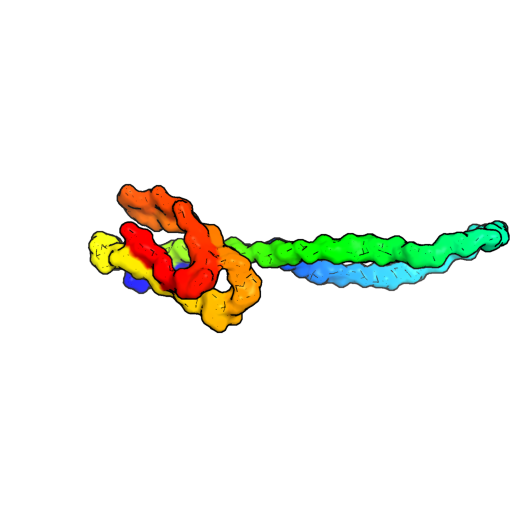 94.06 103 ILE A C 1
ATOM 862 O O . ILE A 1 103 ? 2.397 -1.745 6.559 1.00 94.06 103 ILE A O 1
ATOM 866 N N . ALA A 1 104 ? 4.080 -0.526 7.414 1.00 91.62 104 ALA A N 1
ATOM 867 C CA . ALA A 1 104 ? 3.541 -0.482 8.772 1.00 91.62 104 ALA A CA 1
ATOM 868 C C . ALA A 1 104 ? 2.522 0.659 8.914 1.00 91.62 104 ALA A C 1
ATOM 870 O O . ALA A 1 104 ? 2.742 1.751 8.374 1.00 91.62 104 ALA A O 1
ATOM 871 N N . LEU A 1 105 ? 1.424 0.397 9.631 1.00 86.62 105 LEU A N 1
ATOM 872 C CA . LEU A 1 105 ? 0.374 1.387 9.889 1.00 86.62 105 LEU A CA 1
ATOM 873 C C . LEU A 1 105 ? 0.677 2.322 11.057 1.00 86.62 105 LEU A C 1
AT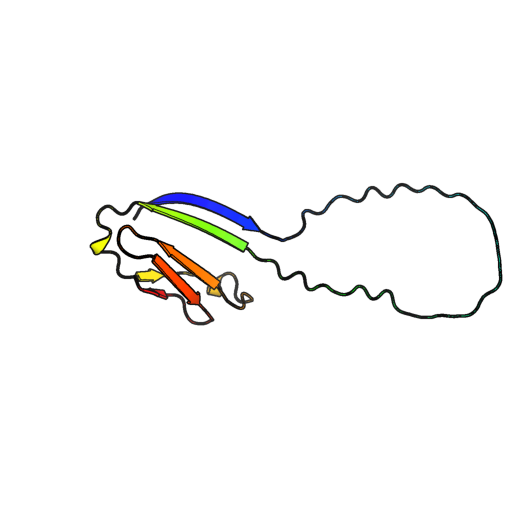OM 875 O O . LEU A 1 105 ? 1.651 2.128 11.812 1.00 86.62 105 LEU A O 1
#